Protein AF-A0A4V0HWD2-F1 (afdb_monomer_lite)

Secondary structure (DSSP, 8-state):
----TT--EEE-TTS-EEE-HHHHHHHHTT-HHHHHHHHHHHHIIIIIHHHHHHHHHSSTT------SSS--GGG-HHHHHHHHHHHHHS-HHHHHHHHHH--SHHHHHHHHHHHHT--HHHHHHHHHHTT---

Structure (mmCIF, N/CA/C/O backbone):
data_AF-A0A4V0HWD2-F1
#
_entry.id   AF-A0A4V0HWD2-F1
#
loop_
_atom_site.group_PDB
_atom_site.id
_atom_site.type_symbol
_atom_site.label_atom_id
_atom_site.label_alt_id
_atom_site.label_comp_id
_atom_site.label_asym_id
_atom_site.label_entity_id
_atom_site.label_seq_id
_atom_site.pdbx_PDB_ins_code
_atom_site.Cartn_x
_atom_site.Cartn_y
_atom_site.Cartn_z
_atom_site.occupancy
_atom_site.B_iso_or_equiv
_atom_site.auth_seq_id
_atom_site.auth_comp_id
_atom_site.auth_asym_id
_atom_site.auth_atom_id
_atom_site.pdbx_PDB_model_num
ATOM 1 N N . MET A 1 1 ? 15.858 -13.770 -13.574 1.00 57.34 1 MET A N 1
ATOM 2 C CA . MET A 1 1 ? 16.291 -12.373 -13.777 1.00 57.34 1 MET A CA 1
ATOM 3 C C . MET A 1 1 ? 16.374 -11.778 -12.390 1.00 57.34 1 MET A C 1
ATOM 5 O O . MET A 1 1 ? 15.362 -11.792 -11.706 1.00 57.34 1 MET A O 1
ATOM 9 N N . ASP A 1 2 ? 17.570 -11.410 -11.948 1.00 67.62 2 ASP A N 1
ATOM 10 C CA . ASP A 1 2 ? 17.786 -10.768 -10.649 1.00 67.62 2 ASP A CA 1
ATOM 11 C C . ASP A 1 2 ? 17.572 -9.254 -10.822 1.00 67.62 2 ASP A C 1
ATOM 13 O O . ASP A 1 2 ? 18.082 -8.677 -11.785 1.00 67.62 2 ASP A O 1
ATOM 17 N N . LEU A 1 3 ? 16.766 -8.634 -9.953 1.00 74.06 3 LEU A N 1
ATOM 18 C CA . LEU A 1 3 ? 16.480 -7.192 -9.979 1.00 74.06 3 LEU A CA 1
ATOM 19 C C . LEU A 1 3 ? 17.650 -6.358 -9.426 1.00 74.06 3 LEU A C 1
ATOM 21 O O . LEU A 1 3 ? 17.655 -5.135 -9.575 1.00 74.06 3 LEU A O 1
ATOM 25 N N . GLY A 1 4 ? 18.647 -7.012 -8.824 1.00 72.50 4 GLY A N 1
ATOM 26 C CA . GLY A 1 4 ? 19.741 -6.363 -8.119 1.00 72.50 4 GLY A CA 1
ATOM 27 C C . GLY A 1 4 ? 19.374 -6.022 -6.668 1.00 72.50 4 GLY A C 1
ATOM 28 O O . GLY A 1 4 ? 18.200 -6.021 -6.284 1.00 72.50 4 GLY A O 1
ATOM 29 N N . PRO A 1 5 ? 20.379 -5.741 -5.824 1.00 71.38 5 PRO A N 1
ATOM 30 C CA . PRO A 1 5 ? 20.174 -5.555 -4.393 1.00 71.38 5 PRO A CA 1
ATOM 31 C C . PRO A 1 5 ? 19.284 -4.339 -4.098 1.00 71.38 5 PRO A C 1
ATOM 33 O O . PRO A 1 5 ? 19.548 -3.231 -4.560 1.00 71.38 5 PRO A O 1
ATOM 36 N N . GLY A 1 6 ? 18.247 -4.548 -3.282 1.00 75.75 6 GLY A N 1
ATOM 37 C CA . GLY A 1 6 ? 17.366 -3.489 -2.777 1.00 75.75 6 GLY A CA 1
ATOM 38 C C . GLY A 1 6 ? 16.217 -3.072 -3.702 1.00 75.75 6 GLY A C 1
ATOM 39 O O . GLY A 1 6 ? 15.437 -2.200 -3.320 1.00 75.75 6 GLY A O 1
ATOM 40 N N . ILE A 1 7 ? 16.075 -3.683 -4.882 1.00 81.81 7 ILE A N 1
ATOM 41 C CA . ILE A 1 7 ? 14.940 -3.438 -5.781 1.00 81.81 7 ILE A CA 1
ATOM 42 C C . ILE A 1 7 ? 13.818 -4.438 -5.478 1.00 81.81 7 ILE A C 1
ATOM 44 O O . ILE A 1 7 ? 13.973 -5.645 -5.652 1.00 81.81 7 ILE A O 1
ATOM 48 N N . GLU A 1 8 ? 12.673 -3.931 -5.016 1.00 86.69 8 GLU A N 1
ATOM 49 C CA . GLU A 1 8 ? 11.534 -4.766 -4.597 1.00 86.69 8 GLU A CA 1
ATOM 50 C C . GLU A 1 8 ? 10.645 -5.195 -5.780 1.00 86.69 8 GLU A C 1
ATOM 52 O O . GLU A 1 8 ? 10.080 -6.292 -5.776 1.00 86.69 8 GLU A O 1
ATOM 57 N N . GLY A 1 9 ? 10.545 -4.359 -6.817 1.00 88.25 9 GLY A N 1
ATOM 58 C CA . GLY A 1 9 ? 9.724 -4.616 -7.995 1.00 88.25 9 GLY A CA 1
ATOM 59 C C . GLY A 1 9 ? 10.024 -3.682 -9.165 1.00 88.25 9 GLY A C 1
ATOM 60 O O . GLY A 1 9 ? 10.725 -2.682 -9.013 1.00 88.25 9 GLY A O 1
ATOM 61 N N . LEU A 1 10 ? 9.542 -4.070 -10.346 1.00 88.44 10 LEU A N 1
ATOM 62 C CA . LEU A 1 10 ? 9.651 -3.318 -11.589 1.00 88.44 10 LEU A CA 1
ATOM 63 C C . LEU A 1 10 ? 8.522 -3.695 -12.558 1.00 88.44 10 LEU A C 1
ATOM 65 O O . LEU A 1 10 ? 8.310 -4.875 -12.850 1.00 88.44 10 LEU A O 1
ATOM 69 N N . ALA A 1 11 ? 7.875 -2.695 -13.149 1.00 88.44 11 ALA A N 1
ATOM 70 C CA . ALA A 1 11 ? 6.942 -2.867 -14.257 1.00 88.44 11 ALA A CA 1
ATOM 71 C C . ALA A 1 11 ? 7.575 -2.553 -15.624 1.00 88.44 11 ALA A C 1
ATOM 73 O O . ALA A 1 11 ? 8.319 -1.586 -15.794 1.00 88.44 11 ALA A O 1
ATOM 74 N N . PHE A 1 12 ? 7.224 -3.350 -16.634 1.00 86.12 12 PHE A N 1
ATOM 75 C CA . PHE A 1 12 ? 7.712 -3.221 -18.003 1.00 86.12 12 PHE A CA 1
ATOM 76 C C . PHE A 1 12 ? 6.682 -2.553 -18.937 1.00 86.12 12 PHE A C 1
ATOM 78 O O . PHE A 1 12 ? 5.469 -2.638 -18.723 1.00 86.12 12 PHE A O 1
ATOM 85 N N . PRO A 1 13 ? 7.128 -1.934 -20.049 1.00 84.06 13 PRO A N 1
ATOM 86 C CA . PRO A 1 13 ? 6.249 -1.287 -21.036 1.00 84.06 13 PRO A CA 1
ATOM 87 C C . PRO A 1 13 ? 5.290 -2.214 -21.795 1.00 84.06 13 PRO A C 1
ATOM 89 O O . PRO A 1 13 ? 4.456 -1.737 -22.573 1.00 84.06 13 PRO A O 1
ATOM 92 N N . ASP A 1 14 ? 5.455 -3.526 -21.665 1.00 87.31 14 ASP A N 1
ATOM 93 C CA . ASP A 1 14 ? 4.568 -4.548 -22.224 1.00 87.31 14 ASP A CA 1
ATOM 94 C C . ASP A 1 14 ? 3.544 -5.065 -21.200 1.00 87.31 14 ASP A C 1
ATOM 96 O O . ASP A 1 14 ? 2.754 -5.947 -21.521 1.00 87.31 14 ASP A O 1
ATOM 100 N N . GLY A 1 15 ? 3.532 -4.492 -19.992 1.00 87.00 15 GLY A N 1
ATOM 101 C CA . GLY A 1 15 ? 2.593 -4.829 -18.926 1.00 87.00 15 GLY A CA 1
ATOM 102 C C . GLY A 1 15 ? 3.042 -5.967 -18.020 1.00 87.00 15 GLY A C 1
ATOM 103 O O . GLY A 1 15 ? 2.374 -6.244 -17.026 1.00 87.00 15 GLY A O 1
ATOM 104 N N . ARG A 1 16 ? 4.184 -6.604 -18.301 1.00 92.25 16 ARG A N 1
ATOM 105 C CA . ARG A 1 16 ? 4.776 -7.549 -17.352 1.00 92.25 16 ARG A CA 1
ATOM 106 C C . ARG A 1 16 ? 5.264 -6.807 -16.115 1.00 92.25 16 ARG A C 1
ATOM 108 O O . ARG A 1 16 ? 5.745 -5.681 -16.209 1.00 92.25 16 ARG A O 1
ATOM 115 N N . ILE A 1 17 ? 5.192 -7.473 -14.971 1.00 92.19 17 ILE A N 1
ATOM 116 C CA . ILE A 1 17 ? 5.818 -7.020 -13.731 1.00 92.19 17 ILE A CA 1
ATOM 117 C C . ILE A 1 17 ? 6.804 -8.085 -13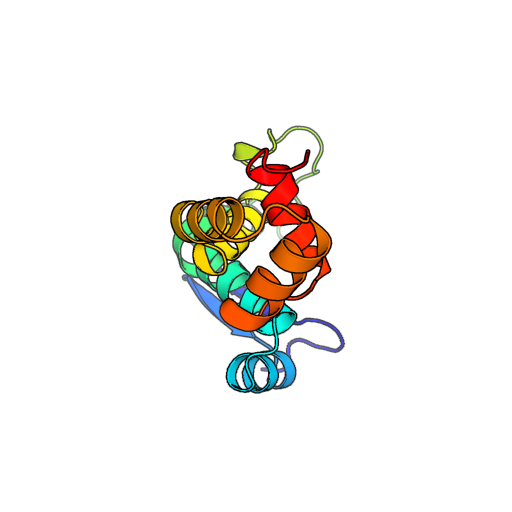.268 1.00 92.19 17 ILE A C 1
ATOM 119 O O . ILE A 1 17 ? 6.587 -9.279 -13.481 1.00 92.19 17 ILE A O 1
ATOM 123 N N . LEU A 1 18 ? 7.885 -7.650 -12.644 1.00 91.12 18 LEU A N 1
ATOM 124 C CA . LEU A 1 18 ? 8.848 -8.502 -11.972 1.00 91.12 18 LEU A CA 1
ATOM 125 C C . LEU A 1 18 ? 8.970 -8.012 -10.535 1.00 91.12 18 LEU A C 1
ATOM 127 O O . LEU A 1 18 ? 9.092 -6.818 -10.293 1.00 91.12 18 LEU A O 1
ATOM 131 N N . VAL A 1 19 ? 8.928 -8.934 -9.586 1.00 91.69 19 VAL A N 1
ATOM 132 C CA . VAL A 1 19 ? 9.152 -8.661 -8.164 1.00 91.69 19 VAL A CA 1
ATOM 133 C C . VAL A 1 19 ? 10.280 -9.548 -7.674 1.00 91.69 19 VAL A C 1
ATOM 135 O O . VAL A 1 19 ? 10.496 -10.630 -8.228 1.00 91.69 19 VAL A O 1
ATOM 138 N N . SER A 1 20 ? 11.011 -9.092 -6.659 1.00 92.44 20 SER A N 1
ATOM 139 C CA . SER A 1 20 ? 12.054 -9.921 -6.058 1.00 92.44 20 SER A CA 1
ATOM 140 C C . SER A 1 20 ? 11.427 -11.162 -5.412 1.00 92.44 20 SER A C 1
ATOM 142 O O . SER A 1 20 ? 10.261 -11.150 -5.000 1.00 92.44 20 SER A O 1
ATOM 144 N N . GLU A 1 21 ? 12.194 -12.247 -5.300 1.00 93.44 21 GLU A N 1
ATOM 145 C CA . GLU A 1 21 ? 11.726 -13.460 -4.621 1.00 93.44 21 GLU A CA 1
ATOM 146 C C . GLU A 1 21 ? 11.365 -13.182 -3.153 1.00 93.44 21 GLU A C 1
ATOM 148 O O . GLU A 1 21 ? 10.377 -13.713 -2.638 1.00 93.44 21 GLU A O 1
ATOM 153 N N . GLU A 1 22 ? 12.112 -12.292 -2.493 1.00 93.62 22 GLU A N 1
ATOM 154 C CA . GLU A 1 22 ? 11.829 -11.845 -1.130 1.00 93.62 22 GLU A CA 1
ATOM 155 C C . GLU A 1 22 ? 10.488 -11.110 -1.048 1.00 93.62 22 GLU A C 1
ATOM 157 O O . GLU A 1 22 ? 9.666 -11.427 -0.183 1.00 93.62 22 GLU A O 1
ATOM 162 N N . THR A 1 23 ? 10.229 -10.167 -1.959 1.00 93.75 23 THR A N 1
ATOM 163 C CA . THR A 1 23 ? 8.954 -9.445 -2.028 1.00 93.75 23 THR A CA 1
ATOM 164 C C . THR A 1 23 ? 7.809 -10.411 -2.321 1.00 93.75 23 THR A C 1
ATOM 166 O O . THR A 1 23 ? 6.792 -10.370 -1.631 1.00 93.75 23 THR A O 1
ATOM 169 N N . TYR A 1 24 ? 7.974 -11.334 -3.270 1.00 95.06 24 TYR A N 1
ATOM 170 C CA . TYR A 1 24 ? 6.962 -12.344 -3.576 1.00 95.06 24 TYR A CA 1
ATOM 171 C C . TYR A 1 24 ? 6.641 -13.220 -2.355 1.00 95.06 24 TYR A C 1
ATOM 173 O O . TYR A 1 24 ? 5.489 -13.305 -1.928 1.00 95.06 24 TYR A O 1
ATOM 181 N N . THR A 1 25 ? 7.662 -13.807 -1.728 1.00 96.56 25 THR A N 1
ATOM 182 C CA . THR A 1 25 ? 7.509 -14.675 -0.548 1.00 96.56 25 THR A CA 1
ATOM 183 C C . THR A 1 25 ? 6.895 -13.912 0.629 1.00 96.56 25 THR A C 1
ATOM 185 O O . THR A 1 25 ? 6.017 -14.421 1.328 1.00 96.56 25 THR A O 1
ATOM 188 N N . SER A 1 26 ? 7.303 -12.662 0.836 1.00 96.38 26 SER A N 1
ATOM 189 C CA . SER A 1 26 ? 6.750 -11.783 1.868 1.00 96.38 26 SER A CA 1
ATOM 190 C C . SER A 1 26 ? 5.280 -11.443 1.617 1.00 96.38 26 SER A C 1
ATOM 192 O O . SER A 1 26 ? 4.489 -11.426 2.561 1.00 96.38 26 SER A O 1
ATOM 194 N N . ALA A 1 27 ? 4.884 -11.223 0.360 1.00 95.62 27 ALA A N 1
ATOM 195 C CA . ALA A 1 27 ? 3.490 -10.986 -0.002 1.00 95.62 27 ALA A CA 1
ATOM 196 C C . ALA A 1 27 ? 2.629 -12.234 0.253 1.00 95.62 27 ALA A C 1
ATOM 198 O O . ALA A 1 27 ? 1.548 -12.111 0.828 1.00 95.62 27 ALA A O 1
ATOM 199 N N . VAL A 1 28 ? 3.140 -13.429 -0.075 1.00 96.69 28 VAL A N 1
ATOM 200 C CA . VAL A 1 28 ? 2.496 -14.722 0.240 1.00 96.69 28 VAL A CA 1
ATOM 201 C C . VAL A 1 28 ? 2.307 -14.904 1.752 1.00 96.69 28 VAL A C 1
ATOM 203 O O . VAL A 1 28 ? 1.290 -15.433 2.192 1.00 96.69 28 VAL A O 1
ATOM 206 N N . ARG A 1 29 ? 3.241 -14.405 2.569 1.00 96.94 29 ARG A N 1
ATOM 207 C CA . ARG A 1 29 ? 3.150 -14.386 4.043 1.00 96.94 29 ARG A CA 1
ATOM 208 C C . ARG A 1 29 ? 2.308 -13.234 4.603 1.00 96.94 29 ARG A C 1
ATOM 210 O O . ARG A 1 29 ? 2.315 -13.001 5.808 1.00 96.94 29 ARG A O 1
ATOM 217 N N . ASN A 1 30 ? 1.586 -12.513 3.750 1.00 95.19 30 ASN A N 1
ATOM 218 C CA . ASN A 1 30 ? 0.758 -11.362 4.097 1.00 95.19 30 ASN A CA 1
ATOM 219 C C . ASN A 1 30 ? 1.497 -10.175 4.739 1.00 95.19 30 ASN A C 1
ATOM 221 O O . ASN A 1 30 ? 0.897 -9.388 5.473 1.00 95.19 30 ASN A O 1
ATOM 225 N N . LEU A 1 31 ? 2.785 -9.987 4.445 1.00 95.75 31 LEU A N 1
ATOM 226 C CA . LEU A 1 31 ? 3.504 -8.807 4.916 1.00 95.75 31 LEU A CA 1
ATOM 227 C C . LEU A 1 31 ? 3.058 -7.565 4.137 1.00 95.75 31 LEU A C 1
ATOM 229 O O . LEU A 1 31 ? 3.172 -7.491 2.911 1.00 95.75 31 LEU A O 1
ATOM 233 N N . GLY A 1 32 ? 2.556 -6.567 4.867 1.00 94.31 32 GLY A N 1
ATOM 234 C CA . GLY A 1 32 ? 1.859 -5.419 4.288 1.00 94.31 32 GLY A CA 1
ATOM 235 C C . GLY A 1 32 ? 2.663 -4.610 3.272 1.00 94.31 32 GLY A C 1
ATOM 236 O O . GLY A 1 32 ? 2.114 -4.222 2.244 1.00 94.31 32 GLY A O 1
ATOM 237 N N . ARG A 1 33 ? 3.966 -4.398 3.514 1.00 93.81 33 ARG A N 1
ATOM 238 C CA . ARG A 1 33 ? 4.846 -3.688 2.567 1.00 93.81 33 ARG A CA 1
ATOM 239 C C . ARG A 1 33 ? 4.930 -4.423 1.230 1.00 93.81 33 ARG A C 1
ATOM 241 O O . ARG A 1 33 ? 4.727 -3.814 0.191 1.00 93.81 33 ARG A O 1
ATOM 248 N N . ALA A 1 34 ? 5.142 -5.735 1.266 1.00 95.94 34 ALA A N 1
ATOM 249 C CA . ALA A 1 34 ? 5.258 -6.541 0.059 1.00 95.94 34 ALA A CA 1
ATOM 250 C C . ALA A 1 34 ? 3.941 -6.610 -0.731 1.00 95.94 34 ALA A C 1
ATOM 252 O O . ALA A 1 34 ? 3.951 -6.536 -1.958 1.00 95.94 34 ALA A O 1
ATOM 253 N N . ARG A 1 35 ? 2.794 -6.673 -0.038 1.00 97.44 35 ARG A N 1
ATOM 254 C CA . ARG A 1 35 ? 1.469 -6.575 -0.676 1.00 97.44 35 ARG A CA 1
ATOM 255 C C . ARG A 1 35 ? 1.259 -5.217 -1.348 1.00 97.44 35 ARG A C 1
ATOM 257 O O . ARG A 1 35 ? 0.745 -5.177 -2.463 1.00 97.44 35 ARG A O 1
ATOM 264 N N . MET A 1 36 ? 1.673 -4.125 -0.695 1.00 96.38 36 MET A N 1
ATOM 265 C CA . MET A 1 36 ? 1.649 -2.780 -1.284 1.00 96.38 36 MET A CA 1
ATOM 266 C C . MET A 1 36 ? 2.512 -2.713 -2.546 1.00 96.38 36 MET A C 1
ATOM 268 O O . MET A 1 36 ? 2.010 -2.262 -3.570 1.00 96.38 36 MET A O 1
ATOM 272 N N . THR A 1 37 ? 3.754 -3.210 -2.505 1.00 94.88 37 THR A N 1
ATOM 273 C CA . THR A 1 37 ? 4.645 -3.253 -3.677 1.00 94.88 37 THR A CA 1
ATOM 274 C C . THR A 1 37 ? 4.017 -4.047 -4.820 1.00 94.88 37 THR A C 1
ATOM 276 O O . THR A 1 37 ? 3.950 -3.562 -5.944 1.00 94.88 37 THR A O 1
ATOM 279 N N . LEU A 1 38 ? 3.474 -5.237 -4.545 1.00 96.25 38 LEU A N 1
ATOM 280 C CA . LEU A 1 38 ? 2.853 -6.062 -5.581 1.00 96.25 38 LEU A CA 1
ATOM 281 C C . LEU A 1 38 ? 1.647 -5.363 -6.231 1.00 96.25 38 LEU A C 1
ATOM 283 O O . LEU A 1 38 ? 1.514 -5.374 -7.455 1.00 96.25 38 LEU A O 1
ATOM 287 N N . ALA A 1 39 ? 0.781 -4.732 -5.432 1.00 97.25 39 ALA A N 1
ATOM 288 C CA . ALA A 1 39 ? -0.359 -3.965 -5.930 1.00 97.25 39 ALA A CA 1
ATOM 289 C C . ALA A 1 39 ? 0.075 -2.724 -6.732 1.00 97.25 39 ALA A C 1
ATOM 291 O O . ALA A 1 39 ? -0.530 -2.418 -7.762 1.00 97.25 39 ALA A O 1
ATOM 292 N N . HIS A 1 40 ? 1.128 -2.040 -6.27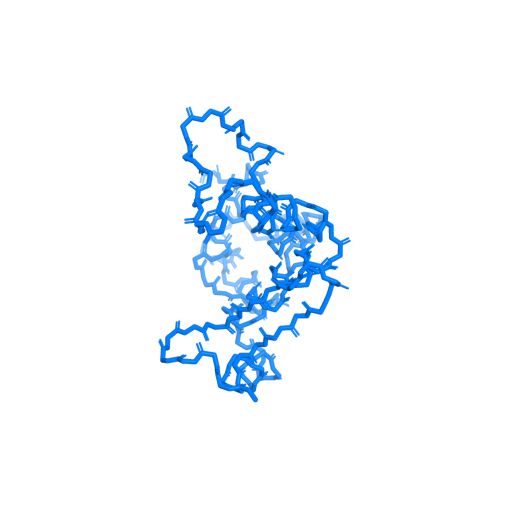9 1.00 95.88 40 HIS A N 1
ATOM 293 C CA . HIS A 1 40 ? 1.725 -0.882 -6.939 1.00 95.88 40 HIS A CA 1
ATOM 294 C C . HIS A 1 40 ? 2.247 -1.258 -8.332 1.00 95.88 40 HIS A C 1
ATOM 296 O O . HIS A 1 40 ? 1.784 -0.706 -9.331 1.00 95.88 40 HIS A O 1
ATOM 302 N N . GLU A 1 41 ? 3.126 -2.260 -8.423 1.00 94.75 41 GLU A N 1
ATOM 303 C CA . GLU A 1 41 ? 3.683 -2.702 -9.707 1.00 94.75 41 GLU A CA 1
ATOM 304 C C . GLU A 1 41 ? 2.592 -3.238 -10.637 1.00 94.75 41 GLU A C 1
ATOM 306 O O . GLU A 1 41 ? 2.575 -2.925 -11.828 1.00 94.75 41 GLU A O 1
ATOM 311 N N . SER A 1 42 ? 1.617 -3.981 -10.095 1.00 95.62 42 SER A N 1
ATOM 312 C CA . SER A 1 42 ? 0.466 -4.463 -10.871 1.00 95.62 42 SER A CA 1
ATOM 313 C C . SER A 1 42 ? -0.295 -3.310 -11.523 1.00 95.62 42 SER A C 1
ATOM 315 O O . SER A 1 42 ? -0.680 -3.401 -12.687 1.00 95.62 42 SER A O 1
ATOM 317 N N . TYR A 1 43 ? -0.484 -2.195 -10.813 1.00 95.50 43 TYR A N 1
ATOM 318 C CA . TYR A 1 43 ? -1.132 -1.023 -11.392 1.00 95.50 43 TYR A CA 1
ATOM 319 C C . TYR A 1 43 ? -0.315 -0.410 -12.528 1.00 95.50 43 TYR A C 1
ATOM 321 O O . TYR A 1 43 ? -0.884 -0.075 -13.569 1.00 95.50 43 TYR A O 1
ATOM 329 N N . HIS A 1 44 ? 1.011 -0.330 -12.387 1.00 91.50 44 HIS A N 1
ATOM 330 C CA . HIS A 1 44 ? 1.875 0.087 -13.490 1.00 91.50 44 HIS A CA 1
ATOM 331 C C . HIS A 1 44 ? 1.732 -0.833 -14.709 1.00 91.50 44 HIS A C 1
ATOM 333 O O . HIS A 1 44 ? 1.548 -0.340 -15.826 1.00 91.50 44 HIS A O 1
ATOM 339 N N . GLY A 1 45 ? 1.734 -2.151 -14.493 1.00 91.38 45 GLY A N 1
ATOM 340 C CA . GLY A 1 45 ? 1.542 -3.161 -15.537 1.00 91.38 45 GLY A CA 1
ATOM 341 C C . GLY A 1 45 ? 0.158 -3.142 -16.200 1.00 91.38 45 GLY A C 1
ATOM 342 O O . GLY A 1 45 ? 0.020 -3.583 -17.334 1.00 91.38 45 GLY A O 1
ATOM 343 N N . ILE A 1 46 ? -0.871 -2.601 -15.539 1.00 93.44 46 ILE A N 1
ATOM 344 C CA . ILE A 1 46 ? -2.236 -2.507 -16.089 1.00 93.44 46 ILE A CA 1
ATOM 345 C C . ILE A 1 46 ? -2.493 -1.145 -16.750 1.00 93.44 46 ILE A C 1
ATOM 347 O O . ILE A 1 46 ? -3.170 -1.069 -17.778 1.00 93.44 46 ILE A O 1
ATOM 351 N N . ARG A 1 47 ? -2.014 -0.045 -16.154 1.00 91.69 47 ARG A N 1
ATOM 352 C CA . ARG A 1 47 ? -2.410 1.327 -16.528 1.00 91.69 47 ARG A CA 1
ATOM 353 C C . ARG A 1 47 ? -1.285 2.194 -17.070 1.00 91.69 47 ARG A C 1
ATOM 355 O O . ARG A 1 47 ? -1.572 3.108 -17.842 1.00 91.69 47 ARG A O 1
ATOM 362 N N . HIS A 1 48 ? -0.027 1.917 -16.732 1.00 86.94 48 HIS A N 1
ATOM 363 C CA . HIS A 1 48 ? 1.095 2.797 -17.073 1.00 86.94 48 HIS A CA 1
ATOM 364 C C . HIS A 1 48 ? 2.004 2.268 -18.187 1.00 86.94 48 HIS A C 1
ATOM 366 O O . HIS A 1 48 ? 2.949 2.961 -18.554 1.00 86.94 48 HIS A O 1
ATOM 372 N N . CYS A 1 49 ? 1.704 1.128 -18.824 1.00 83.06 49 CYS A N 1
ATOM 373 C CA . CYS A 1 49 ? 2.529 0.568 -19.911 1.00 83.06 49 CYS A CA 1
ATOM 374 C C . CYS A 1 49 ? 2.845 1.582 -21.017 1.00 83.06 49 CYS A C 1
ATOM 376 O O . CYS A 1 49 ? 3.976 1.664 -21.492 1.00 83.06 49 CYS A O 1
ATOM 378 N N . ARG A 1 50 ? 1.850 2.386 -21.422 1.00 76.75 50 ARG A N 1
ATOM 379 C CA . ARG A 1 50 ? 2.024 3.419 -22.455 1.00 76.75 50 ARG A CA 1
ATOM 380 C C . ARG A 1 50 ? 2.947 4.545 -21.989 1.00 76.75 50 ARG A C 1
ATOM 382 O O . ARG A 1 50 ? 3.785 4.978 -22.773 1.00 76.75 50 ARG A O 1
ATOM 389 N N . GLN A 1 51 ? 2.809 5.004 -20.745 1.00 74.38 51 GLN A N 1
ATOM 390 C CA . GLN A 1 51 ? 3.670 6.044 -20.173 1.00 74.38 51 GLN A CA 1
ATOM 391 C C . GLN A 1 51 ? 5.101 5.532 -19.976 1.00 74.38 51 GLN A C 1
ATOM 393 O O . GLN A 1 51 ? 6.036 6.223 -20.365 1.00 74.38 51 GLN A O 1
ATOM 398 N N . LEU A 1 52 ? 5.273 4.299 -19.491 1.00 72.00 52 LEU A N 1
ATOM 399 C CA . LEU A 1 52 ? 6.572 3.623 -19.388 1.00 72.00 52 LEU A CA 1
ATOM 400 C C . LEU A 1 52 ? 7.235 3.476 -20.766 1.00 72.00 52 LEU A C 1
ATOM 402 O O . LEU A 1 52 ? 8.415 3.777 -20.933 1.00 72.00 52 LEU A O 1
ATOM 406 N N . ARG A 1 53 ? 6.462 3.097 -21.794 1.00 68.38 53 ARG A N 1
ATOM 407 C CA . ARG A 1 53 ? 6.943 3.033 -23.184 1.00 68.38 53 ARG A CA 1
ATOM 408 C C . ARG A 1 53 ? 7.387 4.402 -23.691 1.00 68.38 53 ARG A C 1
ATOM 410 O O . ARG A 1 53 ? 8.437 4.506 -24.305 1.00 68.38 53 ARG A O 1
ATOM 417 N N . GLN A 1 54 ? 6.605 5.447 -23.434 1.00 58.69 54 GLN A N 1
ATOM 418 C CA . GLN A 1 54 ? 6.939 6.813 -23.841 1.00 58.69 54 GLN A CA 1
ATOM 419 C C . GLN A 1 54 ? 8.193 7.327 -23.120 1.00 58.69 54 GLN A C 1
ATOM 421 O O . GLN A 1 54 ? 9.062 7.902 -23.765 1.00 58.69 54 GLN A O 1
ATOM 426 N N . GLN A 1 55 ? 8.348 7.060 -21.821 1.00 56.66 55 GLN A N 1
ATOM 427 C CA . GLN A 1 55 ? 9.539 7.443 -21.052 1.00 56.66 55 GLN A CA 1
ATOM 428 C C . GLN A 1 55 ? 10.829 6.780 -21.562 1.00 56.66 55 GLN A C 1
ATOM 430 O O . GLN A 1 55 ? 11.881 7.407 -21.514 1.00 56.66 55 GLN A O 1
ATOM 435 N N . LEU A 1 56 ? 10.755 5.565 -22.117 1.00 50.91 56 LEU A N 1
ATOM 436 C CA . LEU A 1 56 ? 11.899 4.901 -22.762 1.00 50.91 56 LEU A CA 1
ATOM 437 C C . LEU A 1 56 ? 12.163 5.383 -24.198 1.00 50.91 56 LEU A C 1
ATOM 439 O O . LEU A 1 56 ? 13.259 5.191 -24.715 1.00 50.91 56 LEU A O 1
ATOM 443 N N . VAL A 1 57 ? 11.171 5.996 -24.851 1.00 46.06 57 VAL A N 1
ATOM 444 C CA . VAL A 1 57 ? 11.247 6.449 -26.254 1.00 46.06 57 VAL A CA 1
ATOM 445 C C . VAL A 1 57 ? 11.609 7.939 -26.365 1.00 46.06 57 VAL A C 1
ATOM 447 O O . VAL A 1 57 ? 11.986 8.415 -27.435 1.00 46.06 57 VAL A O 1
ATOM 450 N N . HIS A 1 58 ? 11.570 8.705 -25.273 1.00 41.34 58 HIS A N 1
ATOM 451 C CA . HIS A 1 58 ? 11.884 10.131 -25.312 1.00 41.34 58 HIS A CA 1
ATOM 452 C C . HIS A 1 58 ? 13.381 10.426 -25.078 1.00 41.34 58 HIS A C 1
ATOM 454 O O . HIS A 1 58 ? 13.825 10.581 -23.945 1.00 41.34 58 HIS A O 1
ATOM 460 N N . ARG A 1 59 ? 14.078 10.633 -26.211 1.00 35.88 59 ARG A N 1
ATOM 461 C CA . ARG A 1 59 ? 15.422 11.219 -26.454 1.00 35.88 59 ARG A CA 1
ATOM 462 C C . ARG A 1 59 ? 16.618 10.257 -26.519 1.00 35.88 59 ARG A C 1
ATOM 464 O O . ARG A 1 59 ? 17.201 9.865 -25.515 1.00 35.88 59 ARG A O 1
ATOM 471 N N . ASP A 1 60 ? 17.047 10.003 -27.757 1.00 37.12 60 ASP A N 1
ATOM 472 C CA . ASP A 1 60 ? 18.446 9.778 -28.158 1.00 37.12 60 ASP A CA 1
ATOM 473 C C . ASP A 1 60 ? 19.217 8.685 -27.396 1.00 37.12 60 ASP A C 1
ATOM 475 O O . ASP A 1 60 ? 20.417 8.807 -27.155 1.00 37.12 60 ASP A O 1
ATOM 479 N N . GLY A 1 61 ? 18.535 7.609 -26.990 1.00 38.75 61 GLY A N 1
ATOM 480 C CA . GLY A 1 61 ? 19.170 6.473 -26.313 1.00 38.75 61 GLY A CA 1
ATOM 481 C C . GLY A 1 61 ? 19.675 6.774 -24.897 1.00 38.75 61 GLY A C 1
ATOM 482 O O . GLY A 1 61 ? 20.456 5.995 -24.352 1.00 38.75 61 GLY A O 1
ATOM 483 N N . ARG A 1 62 ? 19.242 7.881 -24.276 1.00 35.41 62 ARG A N 1
ATOM 484 C CA . ARG A 1 62 ? 19.559 8.210 -22.880 1.00 35.41 62 ARG A CA 1
ATOM 485 C C . ARG A 1 62 ? 18.290 8.125 -22.037 1.00 35.41 62 ARG A C 1
ATOM 487 O O . ARG A 1 62 ? 17.311 8.804 -22.320 1.00 35.41 62 ARG A O 1
ATOM 494 N N . LEU A 1 63 ? 18.329 7.317 -20.975 1.00 39.56 63 LEU A N 1
ATOM 495 C CA . LEU A 1 63 ? 17.304 7.281 -19.928 1.00 39.56 63 LEU A CA 1
ATOM 496 C C . LEU A 1 63 ? 17.208 8.669 -19.278 1.00 39.56 63 LEU A C 1
ATOM 498 O O . LEU A 1 63 ? 18.004 9.026 -18.412 1.00 39.56 63 LEU A O 1
ATOM 502 N N . VAL A 1 64 ? 16.246 9.476 -19.717 1.00 41.50 64 VAL A N 1
ATOM 503 C CA . VAL A 1 64 ? 15.895 10.726 -19.048 1.00 41.50 64 VAL A CA 1
ATOM 504 C C . VAL A 1 64 ? 14.721 10.412 -18.132 1.00 41.50 64 VAL A C 1
ATOM 506 O O . VAL A 1 64 ? 13.592 10.281 -18.599 1.00 41.50 64 VAL A O 1
ATOM 509 N N . LEU A 1 65 ? 14.963 10.320 -16.817 1.00 44.34 65 LEU A N 1
ATOM 510 C CA . LEU A 1 65 ? 13.880 10.494 -15.847 1.00 44.34 65 LEU A CA 1
ATOM 511 C C . LEU A 1 65 ? 13.230 11.839 -16.181 1.00 44.34 65 LEU A C 1
ATOM 513 O O . LEU A 1 65 ? 13.883 12.882 -16.064 1.00 44.34 65 LEU A O 1
ATOM 517 N N . ALA A 1 66 ? 11.982 11.819 -16.655 1.00 45.50 66 ALA A N 1
ATOM 518 C CA . ALA A 1 66 ? 11.230 13.036 -16.911 1.00 45.50 66 ALA A CA 1
ATOM 519 C C . ALA A 1 66 ? 11.340 13.908 -15.655 1.00 45.50 66 ALA A C 1
ATOM 521 O O . ALA A 1 66 ? 10.960 13.482 -14.563 1.00 45.50 66 ALA A O 1
ATOM 522 N N . ARG A 1 67 ? 11.964 15.087 -15.786 1.00 46.78 67 ARG A N 1
ATOM 523 C CA . ARG A 1 67 ? 12.190 15.994 -14.657 1.00 46.78 67 ARG A CA 1
ATOM 524 C C . ARG A 1 67 ? 10.850 16.186 -13.942 1.00 46.78 67 ARG A C 1
ATOM 526 O O . ARG A 1 67 ? 9.918 16.704 -14.552 1.00 46.78 67 ARG A O 1
ATOM 533 N N . ARG A 1 68 ? 10.774 15.799 -12.661 1.00 51.81 68 ARG A N 1
ATOM 534 C CA . ARG A 1 68 ? 9.583 15.837 -11.777 1.00 51.81 68 ARG A CA 1
ATOM 535 C C . ARG A 1 68 ? 8.920 17.225 -11.615 1.00 51.81 68 ARG A C 1
ATOM 537 O O . ARG A 1 68 ? 8.012 17.383 -10.815 1.00 51.81 68 ARG A O 1
ATOM 544 N N . GLY A 1 69 ? 9.357 18.250 -12.347 1.00 49.69 69 GLY A N 1
ATOM 545 C CA . GLY A 1 69 ? 9.054 19.656 -12.079 1.00 49.69 69 GLY A CA 1
ATOM 546 C C . GLY A 1 69 ? 7.764 20.234 -12.671 1.00 49.69 69 GLY A C 1
ATOM 547 O O . GLY A 1 69 ? 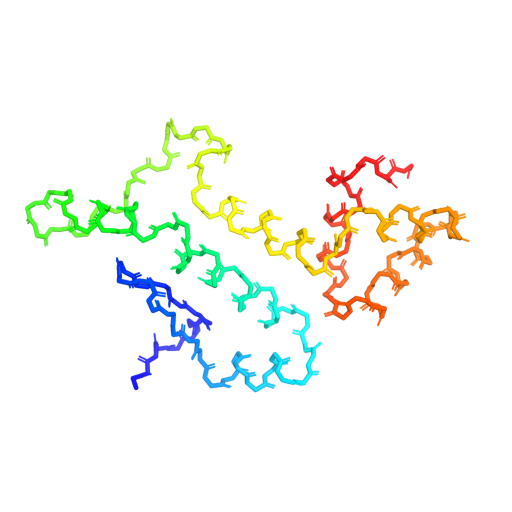7.591 21.440 -12.571 1.00 49.69 69 GLY A O 1
ATOM 548 N N . SER A 1 70 ? 6.874 19.465 -13.315 1.00 61.91 70 SER A N 1
ATOM 549 C CA . SER A 1 70 ? 5.628 20.054 -13.870 1.00 61.91 70 SER A CA 1
ATOM 550 C C . SER A 1 70 ? 4.430 19.109 -14.033 1.00 61.91 70 SER A C 1
ATOM 552 O O . SER A 1 70 ? 3.456 19.462 -14.697 1.00 61.91 70 SER A O 1
ATOM 554 N N . ILE A 1 71 ? 4.461 17.912 -13.440 1.00 68.50 71 ILE A N 1
ATOM 555 C CA . ILE A 1 71 ? 3.332 16.976 -13.521 1.00 68.50 71 ILE A CA 1
ATOM 556 C C . ILE A 1 71 ? 2.428 17.213 -12.300 1.00 68.50 71 ILE A C 1
ATOM 558 O O . ILE A 1 71 ? 2.907 17.083 -11.175 1.00 68.50 71 ILE A O 1
ATOM 562 N N . PRO A 1 72 ? 1.139 17.568 -12.476 1.00 77.44 72 PRO A N 1
ATOM 563 C CA . PRO A 1 72 ? 0.199 17.614 -11.359 1.00 77.44 72 PRO A CA 1
ATOM 564 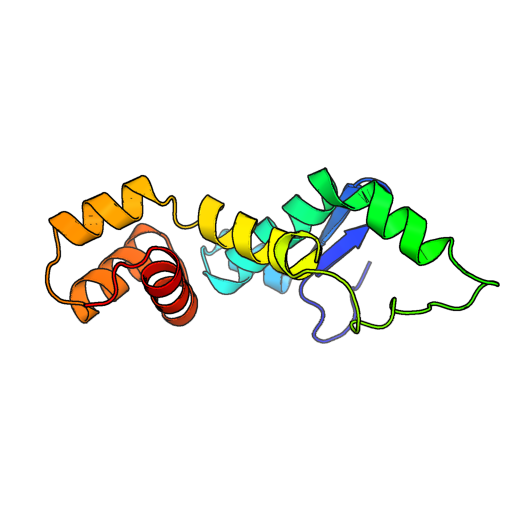C C . PRO A 1 72 ? 0.153 16.260 -10.631 1.00 77.44 72 PRO A C 1
ATOM 566 O O . PRO A 1 72 ? 0.156 15.242 -11.323 1.00 77.44 72 PRO A O 1
ATOM 569 N N . PRO A 1 73 ? 0.024 16.204 -9.289 1.00 73.06 73 PRO A N 1
ATOM 570 C CA . PRO A 1 73 ? 0.078 14.940 -8.541 1.00 73.06 73 PRO A CA 1
ATOM 571 C C . PRO A 1 73 ? -0.879 13.862 -9.065 1.00 73.06 73 PRO A C 1
ATOM 573 O O . PRO A 1 73 ? -0.504 12.705 -9.208 1.00 73.06 73 PRO A O 1
ATOM 576 N N . TYR A 1 74 ? -2.089 14.254 -9.474 1.00 78.06 74 TYR A N 1
ATOM 577 C CA . TYR A 1 74 ? -3.082 13.334 -10.034 1.00 78.06 74 TYR A CA 1
ATOM 578 C C . TYR A 1 74 ? -2.699 12.737 -11.400 1.00 78.06 74 TYR A C 1
ATOM 580 O O . TYR A 1 74 ? -3.425 11.877 -11.883 1.00 78.06 74 TYR A O 1
ATOM 588 N N . ARG A 1 75 ? -1.624 13.200 -12.052 1.00 81.75 75 ARG A N 1
ATOM 589 C CA . ARG A 1 75 ? -1.065 12.662 -13.308 1.00 81.75 75 ARG A CA 1
ATOM 590 C C . ARG A 1 75 ? 0.271 11.946 -13.103 1.00 81.75 75 ARG A C 1
ATOM 592 O O . ARG A 1 75 ? 0.798 11.409 -14.074 1.00 81.75 75 ARG A O 1
ATOM 599 N N . ASP A 1 76 ? 0.828 11.982 -11.894 1.00 84.62 76 ASP A N 1
ATOM 600 C CA . ASP A 1 76 ? 2.076 11.302 -11.566 1.00 84.62 76 ASP A CA 1
ATOM 601 C C . ASP A 1 76 ? 1.811 9.784 -11.465 1.00 84.62 76 ASP A C 1
ATOM 603 O O . ASP A 1 76 ? 1.011 9.371 -10.618 1.00 84.62 76 ASP A O 1
ATOM 607 N N . PRO A 1 77 ? 2.441 8.950 -12.317 1.00 86.75 77 PRO A N 1
ATOM 608 C CA . PRO A 1 77 ? 2.233 7.503 -12.310 1.00 86.75 77 PRO A CA 1
ATOM 609 C C . PRO A 1 77 ? 2.537 6.853 -10.954 1.00 86.75 77 PRO A C 1
ATOM 611 O O . PRO A 1 77 ? 1.794 5.976 -10.520 1.00 86.75 77 PRO A O 1
ATOM 614 N N . GLU A 1 78 ? 3.569 7.317 -10.249 1.00 87.50 78 GLU A N 1
ATOM 615 C CA . GLU A 1 78 ? 3.965 6.774 -8.944 1.00 87.50 78 GLU A CA 1
ATOM 616 C C . GLU A 1 78 ? 2.923 7.111 -7.878 1.00 87.50 78 GLU A C 1
ATOM 618 O O . GLU A 1 78 ? 2.531 6.277 -7.056 1.00 87.50 78 GLU A O 1
ATOM 623 N N . TRP A 1 79 ? 2.423 8.349 -7.901 1.00 89.69 79 TRP A N 1
ATOM 624 C CA . TRP A 1 79 ? 1.357 8.773 -6.998 1.00 89.69 79 TRP A CA 1
ATOM 625 C C . TRP A 1 79 ? 0.063 7.998 -7.264 1.00 89.69 79 TRP A C 1
ATOM 627 O O . TRP A 1 79 ? -0.593 7.541 -6.322 1.00 89.69 79 TRP A O 1
ATOM 637 N N . GLN A 1 80 ? -0.298 7.814 -8.537 1.00 92.44 80 GLN A N 1
ATOM 638 C CA . GLN A 1 80 ? -1.476 7.044 -8.928 1.00 92.44 80 GLN A CA 1
ATOM 639 C C . GLN A 1 80 ? -1.355 5.575 -8.503 1.00 92.44 80 GLN A C 1
ATOM 641 O O . GLN A 1 80 ? -2.311 5.036 -7.948 1.00 92.44 80 GLN A O 1
ATOM 646 N N . ALA A 1 81 ? -0.194 4.944 -8.698 1.00 93.38 81 ALA A N 1
ATOM 647 C CA . ALA A 1 81 ? 0.050 3.560 -8.297 1.00 93.38 81 ALA A CA 1
ATOM 648 C C . ALA A 1 81 ? 0.001 3.372 -6.778 1.00 93.38 81 ALA A C 1
ATOM 650 O O . ALA A 1 81 ? -0.668 2.460 -6.292 1.00 93.38 81 ALA A O 1
ATOM 651 N N . ASN A 1 82 ? 0.604 4.284 -6.011 1.00 92.69 82 ASN A N 1
ATOM 652 C CA . ASN A 1 82 ? 0.498 4.282 -4.551 1.00 92.69 82 ASN A CA 1
ATOM 653 C C . ASN A 1 82 ? -0.947 4.462 -4.073 1.00 92.69 82 ASN A C 1
ATOM 655 O O . ASN A 1 82 ? -1.401 3.753 -3.172 1.00 92.69 82 ASN A O 1
ATOM 659 N N . THR A 1 83 ? -1.689 5.379 -4.697 1.00 94.25 83 THR A N 1
ATOM 660 C CA . THR A 1 83 ? -3.099 5.629 -4.371 1.00 94.25 83 THR A CA 1
ATOM 661 C C . THR A 1 83 ? -3.965 4.413 -4.693 1.00 94.25 83 THR A C 1
ATOM 663 O O . THR A 1 83 ? -4.808 4.027 -3.882 1.00 94.25 83 THR A O 1
ATOM 666 N N . PHE A 1 84 ? -3.733 3.771 -5.841 1.00 96.06 84 PHE A N 1
ATOM 667 C CA . PHE A 1 84 ? -4.412 2.537 -6.219 1.00 96.06 84 PHE A CA 1
ATOM 668 C C . PHE A 1 84 ? -4.103 1.403 -5.240 1.00 96.06 84 PHE A C 1
ATOM 670 O O . PHE A 1 84 ? -5.033 0.783 -4.733 1.00 96.06 84 PHE A O 1
ATOM 677 N N . ALA A 1 85 ? -2.828 1.158 -4.926 1.00 97.19 85 ALA A N 1
ATOM 678 C CA . ALA A 1 85 ? -2.420 0.099 -4.007 1.00 97.19 85 ALA A CA 1
ATOM 679 C C . ALA A 1 85 ? -3.056 0.282 -2.621 1.00 97.19 85 ALA A C 1
ATOM 681 O O . ALA A 1 85 ? -3.637 -0.656 -2.072 1.00 97.19 85 ALA A O 1
ATOM 682 N N . ALA A 1 86 ? -3.039 1.510 -2.093 1.00 97.19 86 ALA A N 1
ATOM 683 C CA . ALA A 1 86 ? -3.691 1.832 -0.830 1.00 97.19 86 ALA A CA 1
ATOM 684 C C . ALA A 1 86 ? -5.211 1.615 -0.891 1.00 97.19 86 ALA A C 1
ATOM 686 O O . ALA A 1 86 ? -5.788 1.081 0.051 1.00 97.19 86 ALA A O 1
ATOM 687 N N . ALA A 1 87 ? -5.873 1.999 -1.986 1.00 97.62 87 ALA A N 1
ATOM 688 C CA . ALA A 1 87 ? -7.314 1.815 -2.142 1.00 97.62 87 ALA A CA 1
ATOM 689 C C . ALA A 1 87 ? -7.724 0.351 -2.348 1.00 97.62 87 ALA A C 1
ATOM 691 O O . ALA A 1 87 ? -8.783 -0.045 -1.867 1.00 97.62 87 ALA A O 1
ATOM 692 N N . LEU A 1 88 ? -6.890 -0.442 -3.020 1.00 98.12 88 LEU A N 1
ATOM 693 C CA . LEU A 1 88 ? -7.098 -1.872 -3.217 1.00 98.12 88 LEU A CA 1
ATOM 694 C C . LEU A 1 88 ? -6.955 -2.640 -1.899 1.00 98.12 88 LEU A C 1
ATOM 696 O O . LEU A 1 88 ? -7.788 -3.484 -1.585 1.00 98.12 88 LEU A O 1
ATOM 700 N N . LEU A 1 89 ? -5.906 -2.344 -1.126 1.00 98.19 89 LEU A N 1
ATOM 701 C CA . LEU A 1 89 ? -5.625 -3.044 0.130 1.00 98.19 89 LEU A CA 1
ATOM 702 C C . LEU A 1 89 ? -6.450 -2.522 1.307 1.00 98.19 89 LEU A C 1
ATOM 704 O O . LEU A 1 89 ? -6.733 -3.281 2.229 1.00 98.19 89 LEU A O 1
ATOM 708 N N . MET A 1 90 ? -6.848 -1.250 1.274 1.00 98.38 90 MET A N 1
ATOM 709 C CA . MET A 1 90 ? -7.684 -0.610 2.289 1.00 98.38 90 MET A CA 1
ATOM 710 C C . MET A 1 90 ? -8.865 0.129 1.630 1.00 98.38 90 MET A C 1
ATOM 712 O O . MET A 1 90 ? -8.849 1.369 1.509 1.00 98.38 90 MET A O 1
ATOM 716 N N . PRO A 1 91 ? -9.902 -0.608 1.184 1.00 98.38 91 PRO A N 1
ATOM 717 C CA . PRO A 1 91 ? -11.079 -0.027 0.544 1.00 98.38 91 PRO A CA 1
ATOM 718 C C . PRO A 1 91 ? -11.741 1.029 1.429 1.00 98.38 91 PRO 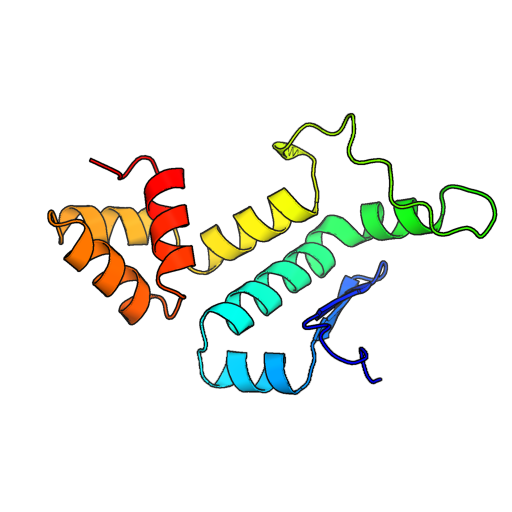A C 1
ATOM 720 O O . PRO A 1 91 ? -11.903 0.829 2.632 1.00 98.38 91 PRO A O 1
ATOM 723 N N . ALA A 1 92 ? -12.123 2.164 0.837 1.00 98.19 92 ALA A N 1
ATOM 724 C CA . ALA A 1 92 ? -12.613 3.315 1.598 1.00 98.19 92 ALA A CA 1
ATOM 725 C C . ALA A 1 92 ? -13.849 2.977 2.445 1.00 98.19 92 ALA A C 1
ATOM 727 O O . ALA A 1 92 ? -13.914 3.375 3.604 1.00 98.19 92 ALA A O 1
ATOM 728 N N . ASP A 1 93 ? -14.786 2.206 1.896 1.00 98.12 93 ASP A N 1
ATOM 729 C CA . ASP A 1 93 ? -16.026 1.844 2.590 1.00 98.12 93 ASP A CA 1
ATOM 730 C C . ASP A 1 93 ? -15.758 0.914 3.776 1.00 98.12 93 ASP A C 1
ATOM 732 O O . ASP A 1 93 ? -16.282 1.138 4.864 1.00 98.12 93 ASP A O 1
ATOM 736 N N . ALA A 1 94 ? -14.848 -0.051 3.613 1.00 98.19 94 ALA A N 1
ATOM 737 C CA . ALA A 1 94 ? -14.423 -0.927 4.701 1.00 98.19 94 ALA A CA 1
ATOM 738 C C . ALA A 1 94 ? -13.713 -0.143 5.817 1.00 98.19 94 ALA A C 1
ATOM 740 O O . ALA A 1 94 ? -13.978 -0.362 6.996 1.00 98.19 94 ALA A O 1
ATOM 741 N N . VAL A 1 95 ? -12.837 0.807 5.468 1.00 97.75 95 VAL A N 1
ATOM 742 C CA . VAL A 1 95 ? -12.171 1.663 6.465 1.00 97.75 95 VAL A CA 1
ATOM 743 C C . VAL A 1 95 ? -13.183 2.555 7.191 1.00 97.75 95 VAL A C 1
ATOM 745 O O . VAL A 1 95 ? -13.094 2.710 8.406 1.00 97.75 95 VAL A O 1
ATOM 748 N N . ARG A 1 96 ? -14.173 3.113 6.482 1.00 96.88 96 ARG A N 1
ATOM 749 C CA . ARG A 1 96 ? -15.239 3.924 7.092 1.00 96.88 96 ARG A CA 1
ATOM 750 C C . ARG A 1 96 ? -16.134 3.111 8.020 1.00 96.88 96 ARG A C 1
ATOM 752 O O . ARG A 1 96 ? -16.513 3.618 9.068 1.00 96.88 96 ARG A O 1
ATOM 759 N N . GLN A 1 97 ? -16.426 1.860 7.678 1.00 97.00 97 GLN A N 1
ATOM 760 C CA . GLN A 1 97 ? -17.142 0.956 8.573 1.00 97.00 97 GLN A CA 1
ATOM 761 C C . GLN A 1 97 ? -16.342 0.706 9.862 1.00 97.00 97 GLN A C 1
ATOM 763 O O . GLN A 1 97 ? -16.885 0.839 10.955 1.00 97.00 97 GLN A O 1
ATOM 768 N N . LEU A 1 98 ? -15.031 0.448 9.760 1.00 96.62 98 LEU A N 1
ATOM 769 C CA . LEU A 1 98 ? -14.177 0.330 10.948 1.00 96.62 98 LEU A CA 1
ATOM 770 C C . LEU A 1 98 ? -14.138 1.623 11.770 1.00 96.62 98 LEU A C 1
ATOM 772 O O . LEU A 1 98 ? -14.092 1.557 12.990 1.00 96.62 98 LEU A O 1
ATOM 776 N N . PHE A 1 99 ? -14.171 2.790 11.129 1.00 95.56 99 PHE A N 1
ATOM 777 C CA . PHE A 1 99 ? -14.229 4.076 11.826 1.00 95.56 99 PHE A CA 1
ATOM 778 C C . PHE A 1 99 ? -15.538 4.272 12.606 1.00 95.56 99 PHE A C 1
ATOM 780 O O . PHE A 1 99 ? -15.537 4.877 13.673 1.00 95.56 99 PHE A O 1
ATOM 787 N N . GLN A 1 100 ? -16.654 3.728 12.117 1.00 94.44 100 GLN A N 1
ATOM 788 C CA . GLN A 1 100 ? -17.911 3.707 12.871 1.00 94.44 100 GLN A CA 1
ATOM 789 C C . GLN A 1 100 ? -17.825 2.764 14.083 1.00 94.44 100 GLN A C 1
ATOM 791 O O . GLN A 1 100 ? -18.315 3.113 15.155 1.00 94.44 100 GLN A O 1
ATOM 796 N N . GLU A 1 101 ? -17.165 1.608 13.935 1.00 95.12 101 GLU A N 1
ATOM 797 C CA . GLU A 1 101 ? -16.943 0.626 15.012 1.00 95.12 101 GLU A CA 1
ATOM 798 C C . GLU A 1 101 ? -15.960 1.126 16.090 1.00 95.12 101 GLU A C 1
ATOM 800 O O . GLU A 1 101 ? -16.171 0.891 17.280 1.00 95.12 101 GLU A O 1
ATOM 805 N N . TYR A 1 102 ? -14.888 1.814 15.689 1.00 93.12 102 TYR A N 1
ATOM 806 C CA . TYR A 1 102 ? -13.786 2.230 16.557 1.00 93.12 102 TYR A CA 1
ATOM 807 C C . TYR A 1 102 ? -13.621 3.752 16.537 1.00 93.12 102 TYR A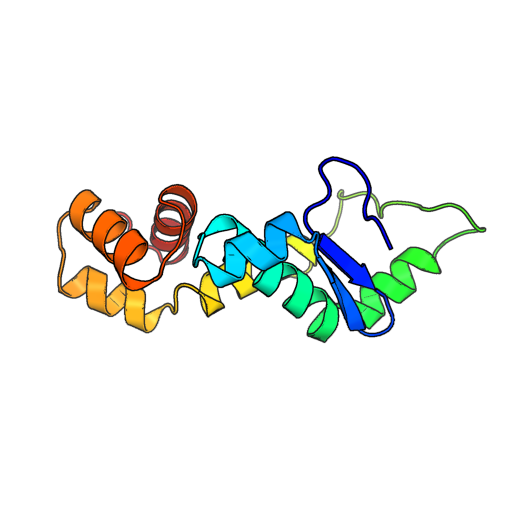 C 1
ATOM 809 O O . TYR A 1 102 ? -13.053 4.316 15.605 1.00 93.12 102 TYR A O 1
ATOM 817 N N . GLN A 1 103 ? -14.075 4.407 17.608 1.00 79.12 103 GLN A N 1
ATOM 818 C CA . GLN A 1 103 ? -13.964 5.863 17.782 1.00 79.12 103 GLN A CA 1
ATOM 819 C C . GLN A 1 103 ? -12.564 6.310 18.244 1.00 79.12 103 GLN A C 1
ATOM 821 O O . GLN A 1 103 ? -12.194 7.470 18.084 1.00 79.12 103 GLN A O 1
ATOM 826 N N . ASP A 1 104 ? -11.775 5.393 18.812 1.00 92.75 104 ASP A N 1
ATOM 827 C CA . ASP A 1 104 ? -10.386 5.648 19.192 1.00 92.75 104 ASP A CA 1
ATOM 828 C C . ASP A 1 104 ? -9.437 5.416 18.006 1.00 92.75 104 ASP A C 1
ATOM 830 O O . ASP A 1 104 ? -9.460 4.360 17.363 1.00 92.75 104 ASP A O 1
ATOM 834 N N . ARG A 1 105 ? -8.565 6.397 17.739 1.00 93.25 105 ARG A N 1
ATOM 835 C CA . ARG A 1 105 ? -7.646 6.373 16.592 1.00 93.25 105 ARG A CA 1
ATOM 836 C C . ARG A 1 105 ? -6.692 5.184 16.650 1.00 93.25 105 ARG A C 1
ATOM 838 O O . ARG A 1 105 ? -6.462 4.539 15.630 1.00 93.25 105 ARG A O 1
ATOM 845 N N . GLU A 1 106 ? -6.140 4.876 17.818 1.00 95.75 106 GLU A N 1
ATOM 846 C CA . GLU A 1 106 ? -5.197 3.765 17.958 1.00 95.75 106 GLU A CA 1
ATOM 847 C C . GLU A 1 106 ? -5.881 2.416 17.720 1.00 95.75 106 GLU A C 1
ATOM 849 O O . GLU A 1 106 ? -5.347 1.561 17.005 1.00 95.75 106 GLU A O 1
ATOM 854 N N . GLN A 1 107 ? -7.093 2.233 18.243 1.00 96.44 107 GLN A N 1
ATOM 855 C CA . GLN A 1 107 ? -7.903 1.047 17.972 1.00 96.44 107 GLN A CA 1
ATOM 856 C C . GLN A 1 107 ? -8.263 0.914 16.492 1.00 96.44 107 GLN A C 1
ATOM 858 O O . GLN A 1 107 ? -8.126 -0.180 15.944 1.00 96.44 107 GLN A O 1
ATOM 863 N N . LEU A 1 108 ? -8.633 2.009 15.822 1.00 96.94 108 LEU A N 1
ATOM 864 C CA . LEU A 1 108 ? -8.889 2.017 14.383 1.00 96.94 108 LEU A CA 1
ATOM 865 C C . LEU A 1 108 ? -7.651 1.595 13.584 1.00 96.94 108 LEU A C 1
ATOM 867 O O . LEU A 1 108 ? -7.730 0.694 12.748 1.00 96.94 108 LEU A O 1
ATOM 871 N N . ILE A 1 109 ? -6.495 2.214 13.843 1.00 97.81 109 ILE A N 1
ATOM 872 C CA . ILE A 1 109 ? -5.245 1.903 13.137 1.00 97.81 109 ILE A CA 1
ATOM 873 C C . ILE A 1 109 ? -4.849 0.442 13.357 1.00 97.81 109 ILE A C 1
ATOM 875 O O . ILE A 1 109 ? -4.471 -0.245 12.402 1.00 97.81 109 ILE A O 1
ATOM 879 N N . ARG A 1 110 ? -4.995 -0.077 14.582 1.00 97.81 110 ARG A N 1
ATOM 880 C CA . ARG A 1 110 ? -4.771 -1.500 14.877 1.00 97.81 110 ARG A CA 1
ATOM 881 C C . ARG A 1 110 ? -5.768 -2.401 14.149 1.00 97.81 110 ARG A C 1
ATOM 883 O O . ARG A 1 110 ? -5.355 -3.427 13.611 1.00 97.81 110 ARG A O 1
ATOM 890 N N . ALA A 1 111 ? -7.046 -2.030 14.091 1.00 97.75 111 ALA A N 1
ATOM 891 C CA . ALA A 1 111 ? -8.067 -2.789 13.376 1.00 97.75 111 ALA A CA 1
ATOM 892 C C . ALA A 1 111 ? -7.766 -2.856 11.872 1.00 97.75 111 ALA A C 1
ATOM 894 O O . ALA A 1 111 ? -7.799 -3.945 11.303 1.00 97.75 111 ALA A O 1
ATOM 895 N N . ILE A 1 112 ? -7.393 -1.737 11.244 1.00 98.06 112 ILE A N 1
ATOM 896 C CA . ILE A 1 112 ? -6.988 -1.689 9.829 1.00 98.06 112 ILE A CA 1
ATOM 897 C C . ILE A 1 112 ? -5.742 -2.552 9.605 1.00 98.06 112 ILE A C 1
ATOM 899 O O . ILE A 1 112 ? -5.749 -3.424 8.741 1.00 98.06 112 ILE A O 1
ATOM 903 N N . THR A 1 113 ? -4.697 -2.364 10.414 1.00 97.94 113 THR A N 1
ATOM 904 C CA . THR A 1 113 ? -3.436 -3.122 10.316 1.00 97.94 113 THR A CA 1
ATOM 905 C C . THR A 1 113 ? -3.695 -4.630 10.363 1.00 97.94 113 THR A C 1
ATOM 907 O O . THR A 1 113 ? -3.224 -5.365 9.496 1.00 97.94 113 THR A O 1
ATOM 910 N N . ASN A 1 114 ? -4.500 -5.088 11.326 1.00 97.12 114 ASN A N 1
ATOM 911 C CA . ASN A 1 114 ? -4.745 -6.511 11.553 1.00 97.12 114 ASN A CA 1
ATOM 912 C C . ASN A 1 114 ? -5.748 -7.119 10.565 1.00 97.12 114 ASN A C 1
ATOM 914 O O . ASN A 1 114 ? -5.526 -8.224 10.081 1.00 97.12 114 ASN A O 1
ATOM 918 N N . ARG A 1 115 ? -6.857 -6.427 10.265 1.00 97.75 115 ARG A N 1
ATOM 919 C CA . ARG A 1 115 ? -7.906 -6.954 9.373 1.00 97.75 115 ARG A CA 1
ATOM 920 C C . ARG A 1 115 ? -7.522 -6.838 7.898 1.00 97.75 115 ARG A C 1
ATOM 922 O O . ARG A 1 115 ? -7.956 -7.656 7.097 1.00 97.75 115 ARG A O 1
ATOM 929 N N . MET A 1 116 ? -6.722 -5.834 7.536 1.00 97.75 116 MET A N 1
ATOM 930 C CA . MET A 1 116 ? -6.337 -5.561 6.146 1.00 97.75 116 MET A CA 1
ATOM 931 C C . MET A 1 116 ? -4.888 -5.944 5.833 1.00 97.75 116 MET A C 1
ATOM 933 O O . MET A 1 116 ? -4.490 -5.858 4.673 1.00 97.75 116 MET A O 1
ATOM 937 N N . LEU A 1 117 ? -4.117 -6.412 6.825 1.00 97.62 117 LEU A N 1
ATOM 938 C CA . LEU A 1 117 ? -2.755 -6.950 6.680 1.00 97.62 117 LEU A CA 1
ATOM 939 C C . LEU A 1 117 ? -1.806 -5.956 5.992 1.00 97.62 117 LEU A C 1
ATOM 941 O O . LEU A 1 117 ? -1.133 -6.269 5.006 1.00 97.62 117 LEU A O 1
ATOM 945 N N . VAL A 1 118 ? -1.810 -4.721 6.490 1.00 97.38 118 VAL A N 1
ATOM 946 C CA . VAL A 1 118 ? -0.980 -3.600 6.020 1.00 97.38 118 VAL A CA 1
ATOM 947 C C . VAL A 1 118 ? -0.026 -3.150 7.124 1.00 97.38 118 VAL A C 1
ATOM 949 O O . VAL A 1 118 ? -0.174 -3.548 8.274 1.00 97.38 118 VAL A O 1
ATOM 952 N N . SER A 1 119 ? 0.972 -2.325 6.800 1.00 95.56 119 SER A N 1
ATOM 953 C CA . SER A 1 119 ? 1.789 -1.701 7.846 1.00 95.56 119 SER A CA 1
ATOM 954 C C . SER A 1 119 ? 0.987 -0.636 8.597 1.00 95.56 119 SER A C 1
ATOM 956 O O . SER A 1 119 ? 0.078 -0.015 8.040 1.00 95.56 119 SER A O 1
ATOM 958 N N . ARG A 1 120 ? 1.386 -0.362 9.844 1.00 96.25 120 ARG A N 1
ATOM 959 C CA . ARG A 1 120 ? 0.829 0.742 10.636 1.00 96.25 120 ARG A CA 1
ATOM 960 C C . ARG A 1 120 ? 0.895 2.073 9.879 1.00 96.25 120 ARG A C 1
ATOM 962 O O . ARG A 1 120 ? -0.106 2.771 9.779 1.00 96.25 120 ARG A O 1
ATOM 969 N N . GLN A 1 121 ? 2.051 2.377 9.289 1.00 95.69 121 GLN A N 1
ATOM 970 C CA . GLN A 1 121 ? 2.257 3.603 8.518 1.00 95.69 121 GLN A CA 1
ATOM 971 C C . GLN A 1 121 ? 1.279 3.715 7.336 1.00 95.69 121 GLN A C 1
ATOM 973 O O . GLN A 1 121 ? 0.722 4.783 7.091 1.00 95.69 121 GLN A O 1
ATOM 978 N N . ALA A 1 122 ? 1.036 2.619 6.608 1.00 96.06 122 ALA A N 1
ATOM 979 C CA . ALA A 1 122 ? 0.086 2.618 5.497 1.00 96.06 122 ALA A CA 1
ATOM 980 C C . ALA A 1 122 ? -1.348 2.889 5.983 1.00 96.06 122 ALA A C 1
ATOM 982 O O . ALA A 1 122 ? -2.064 3.680 5.368 1.00 96.06 122 ALA A O 1
ATOM 983 N N . ALA A 1 123 ? -1.744 2.287 7.110 1.00 97.19 123 ALA A N 1
ATOM 984 C CA . ALA A 1 123 ? -3.036 2.544 7.740 1.00 97.19 123 ALA A CA 1
ATOM 985 C C . ALA A 1 123 ? -3.189 4.015 8.171 1.00 97.19 123 ALA A C 1
ATOM 987 O O . ALA A 1 123 ? -4.220 4.629 7.901 1.00 97.19 123 ALA A O 1
ATOM 988 N N . GLU A 1 124 ? -2.158 4.608 8.782 1.00 96.56 124 GLU A N 1
ATOM 989 C CA . GLU A 1 124 ? -2.161 6.011 9.225 1.00 96.56 124 GLU A CA 1
ATOM 990 C C . GLU A 1 124 ? -2.338 6.983 8.054 1.00 96.56 124 GLU A C 1
ATOM 992 O O . GLU A 1 124 ? -3.208 7.859 8.100 1.00 96.56 124 GLU A O 1
ATOM 997 N N . ILE A 1 125 ? -1.568 6.783 6.978 1.00 95.06 125 ILE A N 1
ATOM 998 C CA . ILE A 1 125 ? -1.685 7.571 5.745 1.00 95.06 125 ILE A CA 1
ATOM 999 C C . ILE A 1 125 ? -3.091 7.425 5.161 1.00 95.06 125 ILE A C 1
ATOM 1001 O O . ILE A 1 125 ? -3.697 8.414 4.748 1.00 95.06 125 ILE A O 1
ATOM 1005 N N . ARG A 1 126 ? -3.644 6.208 5.145 1.00 96.50 126 ARG A N 1
ATOM 1006 C CA . ARG A 1 126 ? -4.970 5.952 4.580 1.00 96.50 126 ARG A CA 1
ATOM 1007 C C . ARG A 1 126 ? -6.084 6.654 5.353 1.00 96.50 126 ARG A C 1
ATOM 1009 O O . ARG A 1 126 ? -6.958 7.253 4.732 1.00 96.50 126 ARG A O 1
ATOM 1016 N N . VAL A 1 127 ? -6.045 6.614 6.684 1.00 96.31 127 VAL A N 1
ATOM 1017 C CA . VAL A 1 127 ? -6.995 7.334 7.550 1.00 96.31 127 VAL A CA 1
ATOM 1018 C C . VAL A 1 127 ? -6.934 8.838 7.284 1.00 96.31 127 VAL A C 1
ATOM 1020 O O . VAL A 1 127 ? -7.977 9.476 7.135 1.00 96.31 127 VAL A O 1
ATOM 1023 N N . GLN A 1 128 ? -5.729 9.399 7.144 1.00 94.69 128 GLN A N 1
ATOM 1024 C CA . GLN A 1 128 ? -5.547 10.810 6.799 1.00 94.69 128 GLN A CA 1
ATOM 1025 C C . GLN A 1 128 ? -6.111 11.142 5.408 1.00 94.69 128 GLN A C 1
ATOM 1027 O O . GLN A 1 128 ? -6.855 12.109 5.266 1.00 94.69 128 GLN A O 1
ATOM 1032 N N . GLN A 1 129 ? -5.814 10.328 4.389 1.00 93.25 129 GLN A N 1
ATOM 1033 C CA . GLN A 1 129 ? -6.320 10.512 3.020 1.00 93.25 129 GLN A CA 1
ATOM 1034 C C . GLN A 1 129 ? -7.850 10.478 2.931 1.00 93.25 129 GLN A C 1
ATOM 1036 O O . GLN A 1 129 ? -8.429 11.132 2.067 1.00 93.25 129 GLN A O 1
ATOM 1041 N N . LEU A 1 130 ? -8.505 9.700 3.795 1.00 95.31 130 LEU A N 1
ATOM 1042 C CA . LEU A 1 130 ? -9.963 9.583 3.836 1.00 95.31 130 LEU A CA 1
ATOM 1043 C C . LEU A 1 130 ? -10.639 10.661 4.695 1.00 95.31 130 LEU A C 1
ATOM 1045 O O . LEU A 1 130 ? -11.866 10.663 4.776 1.00 95.31 130 LEU A O 1
ATOM 1049 N N . GLY A 1 131 ? -9.869 11.559 5.321 1.00 94.38 131 GLY A N 1
ATOM 1050 C CA . GLY A 1 131 ? -10.405 12.592 6.209 1.00 94.38 131 GLY A CA 1
ATOM 1051 C C . GLY A 1 131 ? -10.990 12.029 7.506 1.00 94.38 131 GLY A C 1
ATOM 1052 O O . GLY A 1 131 ? -11.904 12.617 8.064 1.00 94.38 131 GLY A O 1
ATOM 1053 N N . LEU A 1 132 ? -10.490 10.879 7.968 1.00 91.31 132 LEU A N 1
ATOM 1054 C CA . LEU A 1 132 ? -10.954 10.192 9.183 1.00 91.31 132 LEU A CA 1
ATOM 1055 C C . LEU A 1 132 ? -10.056 10.486 10.396 1.00 91.31 132 LEU A C 1
ATOM 1057 O O . LEU A 1 132 ? -10.074 9.771 11.396 1.00 91.31 132 LEU A O 1
ATOM 1061 N N . ALA A 1 133 ? -9.208 11.507 10.283 1.00 70.19 133 ALA A N 1
ATOM 1062 C CA . ALA A 1 133 ? -8.405 12.008 11.381 1.00 70.19 133 ALA A CA 1
ATOM 1063 C C . ALA A 1 133 ? -9.217 13.070 12.133 1.00 70.19 133 ALA A C 1
ATOM 1065 O O . ALA A 1 133 ? -9.284 14.210 11.679 1.00 70.19 133 ALA A O 1
ATOM 1066 N N . ASN A 1 134 ? -9.834 12.670 13.246 1.00 57.47 134 ASN A N 1
ATOM 1067 C CA . ASN A 1 134 ? -10.159 13.603 14.326 1.00 57.47 134 ASN A CA 1
ATOM 1068 C C . ASN A 1 134 ? -8.884 13.910 15.117 1.00 57.47 134 ASN A C 1
ATOM 1070 O O . ASN A 1 134 ? -8.089 12.956 15.316 1.00 57.47 134 ASN A O 1
#

pLDDT: mean 85.08, std 17.38, range [35.41, 98.38]

Foldseek 3Di:
DAPDPPFQKDAELQLDIDGHPVLVVCVVVLAAVSLLVVQLNNQCSVPVSVVRVVQCVPDDRDRDPPPPPDADLVRDSNSVSNVRSLCVLPPLVNLVVLCVVDVDPVSSLVCSCVVSSHDSVSSVVSCVVSVVDD

Radius of gyration: 16.99 Å; chains: 1; bounding box: 38×35×47 Å

Sequence (134 aa):
MDLGPGIEGLAFPDGRILVSEETYTSAVRNLGRARMTLAHESYHGIRHCRQLRQQLVHRDGRLVLARRGSIPPYRDPEWQANTFAAALLMPADAVRQLFQEYQDREQLIRAITNRMLVSRQAAEIRVQQLGLAN